Protein AF-A0ABD5MYU1-F1 (afdb_monomer_lite)

Foldseek 3Di:
DVVVVVVLVVVLVVLVVLLVVLVVQLVVLVVVLVVVVVVVVVCVVVCVQPPVPPVSVVVVVVCNCVSVVVSVVSNVVSVVSNVVSVVVSVVSVD

Structure (mmCIF, N/CA/C/O backbone):
data_AF-A0ABD5MYU1-F1
#
_entry.id   AF-A0ABD5MYU1-F1
#
loop_
_atom_site.group_PDB
_atom_site.id
_atom_site.type_symbol
_atom_site.label_atom_id
_atom_site.label_alt_id
_atom_site.label_comp_id
_atom_site.label_asym_id
_atom_site.label_entity_id
_atom_site.label_seq_id
_atom_site.pdbx_PDB_ins_code
_atom_site.Cartn_x
_atom_site.Cartn_y
_atom_site.Cartn_z
_atom_site.occupancy
_atom_site.B_iso_or_equiv
_atom_site.auth_seq_id
_atom_site.auth_comp_id
_atom_site.auth_asym_id
_atom_site.auth_atom_id
_atom_site.pdbx_PDB_model_num
ATOM 1 N N . MET A 1 1 ? 19.694 -8.916 -39.896 1.00 50.59 1 MET A N 1
ATOM 2 C CA . MET A 1 1 ? 19.438 -7.540 -39.400 1.00 50.59 1 MET A CA 1
ATOM 3 C C . MET A 1 1 ? 17.993 -7.372 -38.920 1.00 50.59 1 MET A C 1
ATOM 5 O O . MET A 1 1 ? 17.806 -6.828 -37.845 1.00 50.59 1 MET A O 1
ATOM 9 N N . ILE A 1 2 ? 17.003 -7.928 -39.634 1.00 55.69 2 ILE A N 1
ATOM 10 C CA . ILE A 1 2 ? 15.570 -7.904 -39.265 1.00 55.69 2 ILE A CA 1
ATOM 11 C C . ILE A 1 2 ? 15.259 -8.663 -37.954 1.00 55.69 2 ILE A C 1
ATOM 13 O O . ILE A 1 2 ? 14.476 -8.181 -37.145 1.00 55.69 2 ILE A O 1
ATOM 17 N N . GLU A 1 3 ? 15.907 -9.805 -37.688 1.00 56.19 3 GLU A N 1
ATOM 18 C CA . GLU A 1 3 ? 15.669 -10.585 -36.453 1.00 56.19 3 GLU A CA 1
ATOM 19 C C . GLU A 1 3 ? 16.073 -9.862 -35.159 1.00 56.19 3 GLU A C 1
ATOM 21 O O . GLU A 1 3 ? 15.423 -10.036 -34.130 1.00 56.19 3 GLU A O 1
ATOM 26 N N . ARG A 1 4 ? 17.120 -9.025 -35.201 1.00 61.59 4 ARG A N 1
ATOM 27 C CA . ARG A 1 4 ? 17.554 -8.240 -34.032 1.00 61.59 4 ARG A C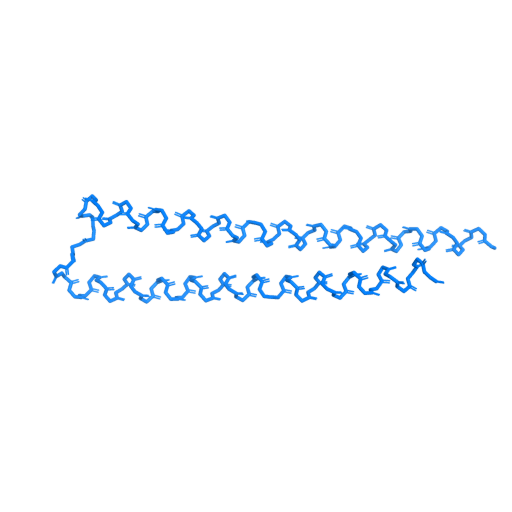A 1
ATOM 28 C C . ARG A 1 4 ? 16.531 -7.162 -33.679 1.00 61.59 4 ARG A C 1
ATOM 30 O O . ARG A 1 4 ? 16.103 -7.090 -32.536 1.00 61.59 4 ARG A O 1
ATOM 37 N N . ASP A 1 5 ? 16.064 -6.422 -34.681 1.00 61.97 5 ASP A N 1
ATOM 38 C CA . ASP A 1 5 ? 15.067 -5.360 -34.506 1.00 61.97 5 ASP A CA 1
ATOM 39 C C . ASP A 1 5 ? 13.712 -5.902 -34.004 1.00 61.97 5 ASP A C 1
ATOM 41 O O . ASP A 1 5 ? 13.046 -5.285 -33.171 1.00 61.97 5 ASP A O 1
ATOM 45 N N . LEU A 1 6 ? 13.315 -7.106 -34.442 1.00 62.72 6 LEU A N 1
ATOM 46 C CA . LEU A 1 6 ? 12.105 -7.767 -33.942 1.00 62.72 6 LEU A CA 1
ATOM 47 C C . LEU A 1 6 ? 12.253 -8.201 -32.472 1.00 62.72 6 LEU A C 1
ATOM 49 O O . LEU A 1 6 ? 11.339 -8.001 -31.671 1.00 62.72 6 LEU A O 1
ATOM 53 N N . SER A 1 7 ? 13.413 -8.755 -32.109 1.00 75.88 7 SER A N 1
ATOM 54 C CA . SER A 1 7 ? 13.733 -9.152 -30.732 1.00 75.88 7 SER A CA 1
ATOM 55 C C . SER A 1 7 ? 13.744 -7.952 -29.776 1.00 75.88 7 SER A C 1
ATOM 57 O O . SER A 1 7 ? 13.206 -8.036 -28.668 1.00 75.88 7 SER A O 1
ATOM 59 N N . ASP A 1 8 ? 14.302 -6.818 -30.203 1.00 76.62 8 ASP A N 1
ATOM 60 C CA . ASP A 1 8 ? 14.393 -5.607 -29.381 1.00 76.62 8 ASP A CA 1
ATOM 61 C C . ASP A 1 8 ? 13.017 -4.955 -29.163 1.00 76.62 8 ASP A C 1
ATOM 63 O O . ASP A 1 8 ? 12.683 -4.565 -28.039 1.00 76.62 8 ASP A O 1
ATOM 67 N N . LYS A 1 9 ? 12.150 -4.948 -30.186 1.00 78.62 9 LYS A N 1
ATOM 68 C CA . LYS A 1 9 ? 10.748 -4.501 -30.066 1.00 78.62 9 LYS A CA 1
ATOM 69 C C . LYS A 1 9 ? 9.933 -5.359 -29.100 1.00 78.62 9 LYS A C 1
ATOM 71 O O . LYS A 1 9 ? 9.191 -4.821 -28.278 1.00 78.62 9 LYS A O 1
ATOM 76 N N . VAL A 1 10 ? 10.084 -6.685 -29.153 1.00 82.44 10 VAL A N 1
ATOM 77 C CA . VAL A 1 10 ? 9.404 -7.601 -28.219 1.00 82.44 10 VAL A CA 1
ATOM 78 C C . VAL A 1 10 ? 9.875 -7.359 -26.785 1.00 82.44 10 VAL A C 1
ATOM 80 O O . VAL A 1 10 ? 9.056 -7.305 -25.867 1.00 82.44 10 VAL A O 1
ATOM 83 N N . LYS A 1 11 ? 11.180 -7.145 -26.585 1.00 78.81 11 LYS A N 1
ATOM 84 C CA . LYS A 1 11 ? 11.756 -6.852 -25.269 1.00 78.81 11 LYS A CA 1
ATOM 85 C C . LYS A 1 11 ? 11.268 -5.517 -24.702 1.00 78.81 11 LYS A C 1
ATOM 87 O O . LYS A 1 11 ? 10.924 -5.458 -23.522 1.00 78.81 11 LYS A O 1
ATOM 92 N N . LYS A 1 12 ? 11.184 -4.473 -25.533 1.00 78.19 12 LYS A N 1
ATOM 93 C CA . LYS A 1 12 ? 10.619 -3.169 -25.153 1.00 78.19 12 LYS A CA 1
ATOM 94 C C . LYS A 1 12 ? 9.148 -3.292 -24.748 1.00 78.19 12 LYS A C 1
ATOM 96 O O . LYS A 1 12 ? 8.790 -2.856 -23.660 1.00 78.19 12 LYS A O 1
ATOM 101 N N . ASN A 1 13 ? 8.335 -3.997 -25.538 1.00 85.69 13 ASN A N 1
ATOM 102 C CA . ASN A 1 13 ? 6.929 -4.247 -25.198 1.00 85.69 13 ASN A CA 1
ATOM 103 C C . ASN A 1 13 ? 6.760 -5.017 -23.879 1.00 85.69 13 ASN A C 1
ATOM 105 O O . ASN A 1 13 ? 5.868 -4.707 -23.092 1.00 85.69 13 ASN A O 1
ATOM 109 N N . LEU A 1 14 ? 7.613 -6.010 -23.611 1.00 84.56 14 LEU A N 1
ATOM 110 C CA . LEU A 1 14 ? 7.619 -6.730 -22.333 1.00 84.56 14 LEU A CA 1
ATOM 111 C C . LEU A 1 14 ? 7.955 -5.797 -21.164 1.00 84.56 14 LEU A C 1
ATOM 113 O O . LEU A 1 14 ? 7.280 -5.837 -20.135 1.00 84.56 14 LEU A O 1
ATOM 117 N N . LEU A 1 15 ? 8.960 -4.935 -21.323 1.00 82.38 15 LEU A N 1
ATOM 118 C CA . LEU A 1 15 ? 9.332 -3.945 -20.312 1.00 82.38 15 LEU A CA 1
ATOM 119 C C . LEU A 1 15 ? 8.198 -2.947 -20.049 1.00 82.38 15 LEU A C 1
ATOM 121 O O . LEU A 1 15 ? 7.874 -2.711 -18.886 1.00 82.38 15 LEU A O 1
ATOM 125 N N . ASP A 1 16 ? 7.538 -2.441 -21.090 1.00 84.94 16 ASP A N 1
ATOM 126 C CA . ASP A 1 16 ? 6.390 -1.536 -20.958 1.00 84.94 16 ASP A CA 1
ATOM 127 C C . ASP A 1 16 ? 5.204 -2.213 -20.254 1.00 84.94 16 ASP A C 1
ATOM 129 O O . ASP A 1 16 ? 4.577 -1.624 -19.366 1.00 84.94 16 ASP A O 1
ATOM 133 N N . LEU A 1 17 ? 4.931 -3.484 -20.567 1.00 86.62 17 LEU A N 1
ATOM 134 C CA . LEU A 1 17 ? 3.896 -4.268 -19.889 1.00 86.62 17 LEU A CA 1
ATOM 135 C C . LEU A 1 17 ? 4.210 -4.438 -18.394 1.00 86.62 17 LEU A C 1
ATOM 137 O O . LEU A 1 17 ? 3.347 -4.225 -17.537 1.00 86.62 17 LEU A O 1
ATOM 141 N N . HIS A 1 18 ? 5.456 -4.786 -18.065 1.00 86.25 18 HIS A N 1
ATOM 142 C CA . HIS A 1 18 ? 5.912 -4.897 -16.680 1.00 86.25 18 HIS A CA 1
ATOM 143 C C . HIS A 1 18 ? 5.835 -3.552 -15.948 1.00 86.25 18 HIS A C 1
ATOM 145 O O . HIS A 1 18 ? 5.384 -3.498 -14.802 1.00 86.25 18 HIS A O 1
ATOM 151 N N . PHE A 1 19 ? 6.218 -2.458 -16.606 1.00 85.56 19 PHE A N 1
ATOM 152 C CA . PHE A 1 19 ? 6.135 -1.112 -16.050 1.00 85.56 19 PHE A CA 1
ATOM 153 C C . PHE A 1 19 ? 4.691 -0.736 -15.712 1.00 85.56 19 PHE A C 1
ATOM 155 O O . PHE A 1 19 ? 4.402 -0.324 -14.585 1.00 85.56 19 PHE A O 1
ATOM 162 N N . SER A 1 20 ? 3.775 -0.965 -16.655 1.00 88.81 20 SER A N 1
ATOM 163 C CA . SER A 1 20 ? 2.347 -0.703 -16.488 1.00 88.81 20 SER A CA 1
ATOM 164 C C . SER A 1 20 ? 1.753 -1.507 -15.325 1.00 88.81 20 SER A C 1
ATOM 166 O O . SER A 1 20 ? 1.065 -0.948 -14.468 1.00 88.81 20 SER A O 1
ATOM 168 N N . LYS A 1 21 ? 2.123 -2.790 -15.186 1.00 89.50 21 LYS A N 1
ATOM 169 C CA . LYS A 1 21 ? 1.725 -3.633 -14.043 1.00 89.50 21 LYS A CA 1
ATOM 170 C C . LYS A 1 21 ? 2.165 -3.041 -12.700 1.00 89.50 21 LYS A C 1
ATOM 172 O O . LYS A 1 21 ? 1.395 -3.036 -11.737 1.00 89.50 21 LYS A O 1
ATOM 177 N N . HIS A 1 22 ? 3.392 -2.532 -12.612 1.00 88.38 22 HIS A N 1
ATOM 178 C CA . HIS A 1 22 ? 3.892 -1.913 -11.384 1.00 88.38 22 HIS A CA 1
ATOM 179 C C . HIS A 1 22 ? 3.212 -0.567 -11.091 1.00 88.38 22 HIS A C 1
ATOM 181 O O . HIS A 1 22 ? 2.888 -0.284 -9.935 1.00 88.38 22 HIS A O 1
ATOM 187 N N . ILE A 1 23 ? 2.935 0.253 -12.109 1.00 88.88 23 ILE A N 1
ATOM 188 C CA . ILE A 1 23 ? 2.115 1.467 -11.947 1.00 88.88 23 ILE A CA 1
ATOM 189 C C . ILE A 1 23 ? 0.727 1.112 -11.416 1.00 88.88 23 ILE A C 1
ATOM 191 O O . ILE A 1 23 ? 0.279 1.702 -10.434 1.00 88.88 23 ILE A O 1
ATOM 195 N N . GLN A 1 24 ? 0.071 0.112 -12.000 1.00 91.69 24 GLN A N 1
ATOM 196 C CA . GLN A 1 24 ? -1.253 -0.317 -11.564 1.00 91.69 24 GLN A CA 1
ATOM 197 C C . GLN A 1 24 ? -1.243 -0.816 -10.114 1.00 91.69 24 GLN A C 1
ATOM 199 O O . GLN A 1 24 ? -2.108 -0.427 -9.327 1.00 91.69 24 GLN A O 1
ATOM 204 N N . SER A 1 25 ? -0.247 -1.621 -9.734 1.00 90.88 25 SER A N 1
ATOM 205 C CA . SER A 1 25 ? -0.068 -2.089 -8.353 1.00 90.88 25 SER A CA 1
ATOM 206 C C . SER A 1 25 ? 0.106 -0.926 -7.369 1.00 90.88 25 SER A C 1
ATOM 208 O O . SER A 1 25 ? -0.543 -0.881 -6.320 1.00 90.88 25 SER A O 1
ATOM 210 N N . GLN A 1 26 ? 0.919 0.071 -7.732 1.00 89.44 26 GLN A N 1
ATOM 211 C CA . GLN A 1 26 ? 1.126 1.258 -6.907 1.00 89.44 26 GLN A CA 1
ATOM 212 C C . GLN A 1 26 ? -0.159 2.083 -6.769 1.00 89.44 26 GLN A C 1
ATOM 214 O O . GLN A 1 26 ? -0.527 2.444 -5.653 1.00 89.44 26 GLN A O 1
ATOM 219 N N . ASN A 1 27 ? -0.853 2.356 -7.875 1.00 91.69 27 ASN A N 1
ATOM 220 C CA . ASN A 1 27 ? -2.095 3.128 -7.864 1.00 91.69 27 ASN A CA 1
ATOM 221 C C . ASN A 1 27 ? -3.174 2.429 -7.033 1.00 91.69 27 ASN A C 1
ATOM 223 O O . ASN A 1 27 ? -3.806 3.060 -6.192 1.00 91.69 27 ASN A O 1
ATOM 227 N N . THR A 1 28 ? -3.324 1.114 -7.198 1.00 94.12 28 THR A N 1
ATOM 228 C CA . THR A 1 28 ? -4.269 0.310 -6.411 1.00 94.12 28 THR A CA 1
ATOM 229 C C . THR A 1 28 ? -3.930 0.363 -4.921 1.00 94.12 28 THR A C 1
ATOM 231 O O . THR A 1 28 ? -4.817 0.566 -4.098 1.00 94.12 28 THR A O 1
ATOM 234 N N . SER A 1 29 ? -2.646 0.258 -4.564 1.00 92.06 29 SER A N 1
ATOM 235 C CA . SER A 1 29 ? -2.197 0.350 -3.168 1.00 92.06 29 SER A CA 1
ATOM 236 C C . SER A 1 29 ? -2.492 1.722 -2.553 1.00 92.06 29 SER A C 1
ATOM 238 O O . SER A 1 29 ? -2.910 1.802 -1.401 1.00 92.06 29 SER A O 1
ATOM 240 N N . ILE A 1 30 ? -2.315 2.803 -3.321 1.00 91.88 30 ILE A N 1
ATOM 241 C CA . ILE A 1 30 ? -2.651 4.167 -2.889 1.00 91.88 30 ILE A CA 1
ATOM 242 C C . ILE A 1 30 ? -4.162 4.310 -2.680 1.00 91.88 30 ILE A C 1
ATOM 244 O O . ILE A 1 30 ? -4.582 4.843 -1.656 1.00 91.88 30 ILE A O 1
ATOM 248 N N . ILE A 1 31 ? -4.980 3.808 -3.611 1.00 95.69 31 ILE A N 1
ATOM 249 C CA . ILE A 1 31 ? -6.445 3.833 -3.485 1.00 95.69 31 ILE A CA 1
ATOM 250 C C . ILE A 1 31 ? -6.879 3.080 -2.224 1.00 95.69 31 ILE A C 1
ATOM 252 O O . ILE A 1 31 ? -7.618 3.638 -1.420 1.00 95.69 31 ILE A O 1
ATOM 256 N N . LEU A 1 32 ? -6.365 1.865 -2.000 1.00 94.62 32 LEU A N 1
ATOM 257 C CA . LEU A 1 32 ? -6.657 1.077 -0.797 1.00 94.62 32 LEU A CA 1
ATOM 258 C C . LEU A 1 32 ? -6.287 1.819 0.490 1.00 94.62 32 LEU A C 1
ATOM 260 O O . LEU A 1 32 ? -7.051 1.787 1.453 1.00 94.62 32 LEU A O 1
ATOM 264 N N . LEU A 1 33 ? -5.145 2.512 0.498 1.00 93.50 33 LEU A N 1
ATOM 265 C CA . LEU A 1 33 ? -4.716 3.326 1.631 1.00 93.50 33 LEU A CA 1
ATOM 266 C C . LEU A 1 33 ? -5.732 4.442 1.923 1.00 93.50 33 LEU A C 1
ATOM 268 O O . LEU A 1 33 ? -6.177 4.588 3.060 1.00 93.50 33 LEU A O 1
ATOM 272 N N . PHE A 1 34 ? -6.144 5.195 0.900 1.00 94.38 34 PHE A N 1
ATOM 273 C CA . PHE A 1 34 ? -7.143 6.256 1.053 1.00 94.38 34 PHE A CA 1
ATOM 274 C C . PHE A 1 34 ? -8.502 5.717 1.499 1.00 94.38 34 PHE A C 1
ATOM 276 O O . PHE A 1 34 ? -9.089 6.255 2.434 1.00 94.38 34 PHE A O 1
ATOM 283 N N . THR A 1 35 ? -8.993 4.641 0.880 1.00 96.12 35 THR A N 1
ATOM 284 C CA . THR A 1 35 ? -10.269 4.020 1.253 1.00 96.12 35 THR A CA 1
ATOM 285 C C . THR A 1 35 ? -10.253 3.539 2.702 1.00 96.12 35 THR A C 1
ATOM 287 O O . THR A 1 35 ? -11.222 3.763 3.426 1.00 96.12 35 THR A O 1
ATOM 290 N N . PHE A 1 36 ? -9.146 2.943 3.152 1.00 95.19 36 PHE A N 1
ATOM 291 C CA . PHE A 1 36 ? -8.979 2.526 4.542 1.00 95.19 36 PHE A CA 1
ATOM 292 C C . PHE A 1 36 ? -9.053 3.714 5.509 1.00 95.19 36 PHE A C 1
ATOM 294 O O . PHE A 1 36 ? -9.816 3.669 6.472 1.00 95.19 36 PHE A O 1
ATOM 301 N N . PHE A 1 37 ? -8.323 4.802 5.238 1.00 94.00 37 PHE A N 1
ATOM 302 C CA . PHE A 1 37 ? -8.357 5.991 6.094 1.00 94.00 37 PHE A CA 1
ATOM 303 C C . PHE A 1 37 ? -9.731 6.661 6.125 1.00 94.00 37 PHE A C 1
ATOM 305 O O . PHE A 1 37 ? -10.188 7.048 7.197 1.00 94.00 37 PHE A O 1
ATOM 312 N N . ILE A 1 38 ? -10.417 6.759 4.984 1.00 96.44 38 ILE A N 1
ATOM 313 C CA . ILE A 1 38 ? -11.784 7.293 4.925 1.00 96.44 38 ILE A CA 1
ATOM 314 C C . ILE A 1 38 ? -12.724 6.429 5.773 1.00 96.44 38 ILE A C 1
ATOM 316 O O . ILE A 1 38 ? -13.476 6.965 6.585 1.00 96.44 38 ILE A O 1
ATOM 320 N N . GLY A 1 39 ? -12.650 5.101 5.642 1.00 95.44 39 GLY A N 1
ATOM 321 C CA . GLY A 1 39 ? -13.444 4.177 6.453 1.00 95.44 39 GLY A CA 1
ATOM 322 C C . GLY A 1 39 ? -13.167 4.321 7.950 1.00 95.44 39 GLY A C 1
ATOM 323 O O . GLY A 1 39 ? -14.101 4.360 8.748 1.00 95.44 39 GLY A O 1
ATOM 324 N N . LEU A 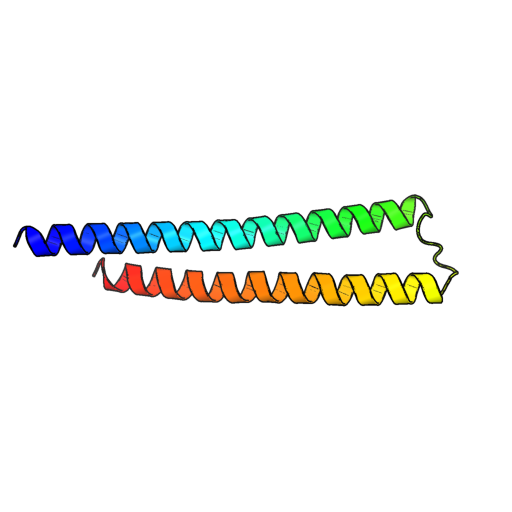1 40 ? -11.898 4.482 8.329 1.00 94.19 40 LEU A N 1
ATOM 325 C CA . LEU A 1 40 ? -11.491 4.704 9.715 1.00 94.19 40 LEU A CA 1
ATOM 326 C C . LEU A 1 40 ? -12.058 6.025 10.260 1.00 94.19 40 LEU A C 1
ATOM 328 O O . LEU A 1 40 ? -12.649 6.033 11.336 1.00 94.19 40 LEU A O 1
ATOM 332 N N . ILE A 1 41 ? -11.966 7.120 9.499 1.00 94.50 41 ILE A N 1
ATOM 333 C CA . ILE A 1 41 ? -12.555 8.419 9.864 1.00 94.50 41 ILE A CA 1
ATOM 334 C C . ILE A 1 41 ? -14.072 8.294 10.061 1.00 94.50 41 ILE A C 1
ATOM 336 O O . ILE A 1 41 ? -14.597 8.759 11.072 1.00 94.50 41 ILE A O 1
ATOM 340 N N . ILE A 1 42 ? -14.778 7.629 9.140 1.00 95.81 42 ILE A N 1
ATOM 341 C CA . ILE A 1 42 ? -16.225 7.394 9.255 1.00 95.81 42 ILE A CA 1
ATOM 342 C C . ILE A 1 42 ? -16.543 6.579 10.513 1.00 95.81 42 ILE A C 1
ATOM 344 O O . ILE A 1 42 ? -17.466 6.932 11.246 1.00 95.81 42 ILE A O 1
ATOM 348 N N . ALA A 1 43 ? -15.780 5.524 10.805 1.00 93.44 43 ALA A N 1
ATOM 349 C CA . ALA A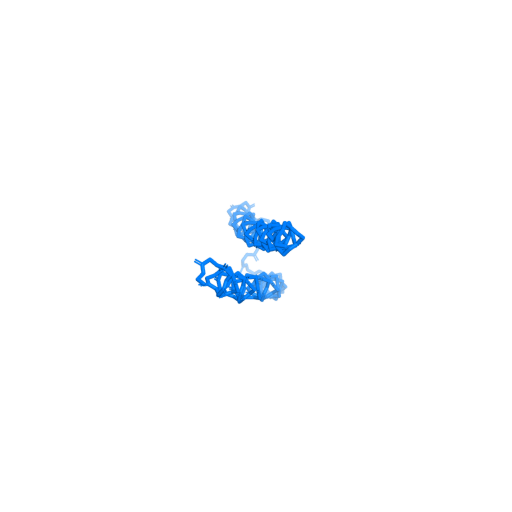 1 43 ? -15.977 4.696 11.994 1.00 93.44 43 ALA A CA 1
ATOM 350 C C . ALA A 1 43 ? -15.801 5.492 13.303 1.00 93.44 43 ALA A C 1
ATOM 352 O O . ALA A 1 43 ? -16.548 5.276 14.259 1.00 93.44 43 ALA A O 1
ATOM 353 N N . PHE A 1 44 ? -14.869 6.450 13.336 1.00 91.62 44 PHE A N 1
ATOM 354 C CA . PHE A 1 44 ? -14.711 7.374 14.464 1.00 91.62 44 PHE A CA 1
ATOM 355 C C . PHE A 1 44 ? -15.866 8.378 14.573 1.00 91.62 44 PHE A C 1
ATOM 357 O O . PHE A 1 44 ? -16.400 8.568 15.662 1.00 91.62 44 PHE A O 1
ATOM 364 N N . ILE A 1 45 ? -16.290 8.995 13.463 1.00 94.25 45 ILE A N 1
ATOM 365 C CA . ILE A 1 45 ? -17.389 9.981 13.456 1.00 94.25 45 ILE A CA 1
ATOM 366 C C . ILE A 1 45 ? -18.716 9.334 13.867 1.00 94.25 45 ILE A C 1
ATOM 368 O O . ILE A 1 45 ? -19.500 9.925 14.604 1.00 94.25 45 ILE A O 1
ATOM 372 N N . THR A 1 46 ? -18.963 8.109 13.406 1.00 94.75 46 THR A N 1
ATOM 373 C CA . THR A 1 46 ? -20.183 7.346 13.708 1.00 94.75 46 THR A CA 1
ATOM 374 C C . THR A 1 46 ? -20.154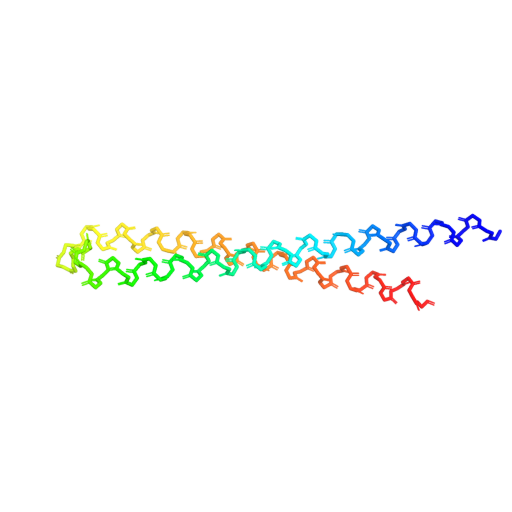 6.661 15.076 1.00 94.75 46 THR A C 1
ATOM 376 O O . THR A 1 46 ? -21.111 5.973 15.419 1.00 94.75 46 THR A O 1
ATOM 379 N N . ILE A 1 47 ? -19.082 6.840 15.863 1.00 89.00 47 ILE A N 1
ATOM 380 C CA . ILE A 1 47 ? -18.905 6.232 17.194 1.00 89.00 47 ILE A CA 1
ATOM 381 C C . ILE A 1 47 ? -19.007 4.689 17.130 1.00 89.00 47 ILE A C 1
ATOM 383 O O . ILE A 1 47 ? -19.352 4.018 18.097 1.00 89.00 47 ILE A O 1
ATOM 387 N N . GLN A 1 48 ? -18.675 4.085 15.982 1.00 89.19 48 GLN A N 1
ATOM 388 C CA . GLN A 1 48 ? -18.513 2.627 15.874 1.00 89.19 48 GLN A CA 1
ATOM 389 C C . GLN A 1 48 ? -17.253 2.156 16.614 1.00 89.19 48 GLN A C 1
ATOM 391 O O . GLN A 1 48 ? -17.167 1.014 17.072 1.00 89.19 48 GLN A O 1
ATOM 396 N N . ILE A 1 49 ? -16.271 3.051 16.740 1.00 88.56 49 ILE A N 1
ATOM 397 C CA . ILE A 1 49 ? -15.091 2.875 17.578 1.00 88.56 49 ILE A CA 1
ATOM 398 C C . ILE A 1 49 ? -15.272 3.755 18.807 1.00 88.56 49 ILE A C 1
ATOM 400 O O . ILE A 1 49 ? -15.261 4.978 18.685 1.00 88.56 49 ILE A O 1
ATOM 404 N N . ASP A 1 50 ? -15.430 3.142 19.981 1.00 89.94 50 ASP A N 1
ATOM 405 C CA . ASP A 1 50 ? -15.517 3.890 21.233 1.00 89.94 50 ASP A CA 1
ATOM 406 C C . ASP A 1 50 ? -14.114 4.390 21.632 1.00 89.94 50 ASP A C 1
ATOM 408 O O . ASP A 1 50 ? -13.251 3.577 21.988 1.00 89.94 50 ASP A O 1
ATOM 412 N N . PRO A 1 51 ? -13.853 5.713 21.617 1.00 83.88 51 PRO A N 1
ATOM 413 C CA . PRO A 1 51 ? -12.549 6.265 21.975 1.00 83.88 51 PRO A CA 1
ATOM 414 C C . PRO A 1 51 ? -12.216 6.109 23.466 1.00 83.88 51 PRO A C 1
ATOM 416 O O . PRO A 1 51 ? -11.080 6.343 23.869 1.00 83.88 51 PRO A O 1
ATOM 419 N N . ARG A 1 52 ? -13.179 5.726 24.311 1.00 90.69 52 ARG A N 1
ATOM 420 C CA . ARG A 1 52 ? -12.939 5.446 25.734 1.00 90.69 52 ARG A CA 1
ATOM 421 C C . ARG A 1 52 ? -12.505 4.001 25.965 1.00 90.69 52 ARG A C 1
ATOM 423 O O . ARG A 1 52 ? -11.912 3.693 27.000 1.00 90.69 52 ARG A O 1
ATOM 430 N N . ASN A 1 53 ? -12.756 3.111 25.006 1.00 93.56 53 ASN A N 1
ATOM 431 C CA . ASN A 1 53 ? -12.384 1.710 25.103 1.00 93.56 53 ASN A CA 1
ATOM 432 C C . ASN A 1 53 ? -10.944 1.488 24.617 1.00 93.56 53 ASN A C 1
ATOM 434 O O . ASN A 1 53 ? -10.680 1.235 23.439 1.00 93.56 53 ASN A O 1
ATOM 438 N N . LEU A 1 54 ? -9.998 1.520 25.561 1.00 92.75 54 LEU A N 1
ATOM 439 C CA . LEU A 1 54 ? -8.569 1.329 25.285 1.00 92.75 54 LEU A CA 1
ATOM 440 C C . LEU A 1 54 ? -8.253 0.002 24.577 1.00 92.75 54 LEU A C 1
ATOM 442 O O . LEU A 1 54 ? -7.343 -0.040 23.752 1.00 92.75 54 LEU A O 1
ATOM 446 N N . LYS A 1 55 ? -9.002 -1.078 24.851 1.00 93.94 55 LYS A N 1
ATOM 447 C CA . LYS A 1 55 ? -8.789 -2.371 24.176 1.00 93.94 55 LYS A CA 1
ATOM 448 C C . LYS A 1 55 ? -9.144 -2.279 22.693 1.00 93.94 55 LYS A C 1
ATOM 450 O O . LYS A 1 55 ? -8.386 -2.757 21.854 1.00 93.94 55 LYS A O 1
ATOM 455 N N . GLN A 1 56 ? -10.271 -1.645 22.372 1.00 92.62 56 GLN A N 1
ATOM 456 C CA . GLN A 1 56 ? -10.707 -1.455 20.989 1.00 92.62 56 GLN A CA 1
ATOM 457 C C . GLN A 1 56 ? -9.739 -0.541 20.227 1.00 92.62 56 GLN A C 1
ATOM 459 O O . GLN A 1 56 ? -9.317 -0.881 19.123 1.00 92.62 56 GLN A O 1
ATOM 464 N N . LEU A 1 57 ? -9.314 0.566 20.842 1.00 93.44 57 LEU A N 1
ATOM 465 C CA . LEU A 1 57 ? -8.315 1.468 20.265 1.00 93.44 57 LEU A CA 1
ATOM 466 C C . LEU A 1 57 ? -6.972 0.782 20.008 1.00 93.44 57 LEU A C 1
ATOM 468 O O . LEU A 1 57 ? -6.359 1.010 18.964 1.00 93.44 57 LEU A O 1
ATOM 472 N N . PHE A 1 58 ? -6.520 -0.077 20.926 1.00 94.88 58 PHE A N 1
ATOM 473 C CA . PHE A 1 58 ? -5.287 -0.838 20.744 1.00 94.88 58 PHE A CA 1
ATOM 474 C C . PHE A 1 58 ? -5.376 -1.759 19.522 1.00 94.88 58 PHE A C 1
ATOM 476 O O . PHE A 1 58 ? -4.484 -1.744 18.677 1.00 94.88 58 PHE A O 1
ATOM 483 N N . ILE A 1 59 ? -6.484 -2.493 19.369 1.00 94.75 59 ILE A N 1
ATOM 484 C CA . ILE A 1 59 ? -6.715 -3.371 18.211 1.00 94.75 59 ILE A CA 1
ATOM 485 C C . ILE A 1 59 ? -6.724 -2.566 16.906 1.00 94.75 59 ILE A C 1
ATOM 487 O O . ILE A 1 59 ? -6.018 -2.920 15.963 1.00 94.75 59 ILE A O 1
ATOM 491 N N . VAL A 1 60 ? -7.472 -1.459 16.856 1.00 94.25 60 VAL A N 1
ATOM 492 C CA . VAL A 1 60 ? -7.538 -0.587 15.670 1.00 94.25 60 VAL A CA 1
ATOM 493 C C . VAL A 1 60 ? -6.155 -0.040 15.314 1.00 94.25 60 VAL A C 1
ATOM 495 O O . VAL A 1 60 ? -5.784 -0.021 14.140 1.00 94.25 60 VAL A O 1
ATOM 498 N N . SER A 1 61 ? -5.365 0.351 16.313 1.00 93.69 61 SER A N 1
ATOM 499 C CA . SER A 1 61 ? -4.005 0.860 16.112 1.00 93.69 61 SER A CA 1
ATOM 500 C C . SER A 1 61 ? -3.080 -0.211 15.536 1.00 93.69 61 SER A C 1
ATOM 502 O O . SER A 1 61 ? -2.386 0.042 14.553 1.00 93.69 61 SER A O 1
ATOM 504 N N . VAL A 1 62 ? -3.112 -1.428 16.089 1.00 96.81 62 VAL A N 1
ATOM 505 C CA . VAL A 1 62 ? -2.317 -2.562 15.590 1.00 96.81 62 VAL A CA 1
ATOM 506 C C . VAL A 1 62 ? -2.689 -2.897 14.146 1.00 96.81 62 VAL A C 1
ATOM 508 O O . VAL A 1 62 ? -1.801 -3.020 13.302 1.00 96.81 62 VAL A O 1
ATOM 511 N N . ILE A 1 63 ? -3.985 -2.983 13.833 1.00 95.75 63 ILE A N 1
ATOM 512 C CA . ILE A 1 63 ? -4.463 -3.252 12.469 1.00 95.75 63 ILE A CA 1
ATOM 513 C C . ILE A 1 63 ? -4.022 -2.141 11.514 1.00 95.75 63 ILE A C 1
ATOM 515 O O . ILE A 1 63 ? -3.545 -2.429 10.421 1.00 95.75 63 ILE A O 1
ATOM 519 N N . THR A 1 64 ? -4.127 -0.880 11.934 1.00 95.38 64 THR A N 1
ATOM 520 C CA . THR A 1 64 ? -3.724 0.277 11.123 1.00 95.38 64 THR A CA 1
ATOM 521 C C . THR A 1 64 ? -2.232 0.247 10.800 1.00 95.38 64 THR A C 1
ATOM 523 O O . THR A 1 64 ? -1.850 0.441 9.647 1.00 95.38 64 THR A O 1
ATOM 526 N N . ILE A 1 65 ? -1.381 -0.050 11.787 1.00 96.00 65 ILE A N 1
ATOM 527 C CA . ILE A 1 65 ? 0.071 -0.166 11.589 1.00 96.00 65 ILE A CA 1
ATOM 528 C C . ILE A 1 65 ? 0.395 -1.336 10.655 1.00 96.00 65 ILE A C 1
ATOM 530 O O . ILE A 1 65 ? 1.194 -1.194 9.727 1.00 96.00 65 ILE A O 1
ATOM 534 N N . LEU A 1 66 ? -0.236 -2.492 10.865 1.00 96.38 66 LEU A N 1
ATOM 535 C CA . LEU A 1 66 ? 0.011 -3.685 10.059 1.00 96.38 66 LEU A CA 1
ATOM 536 C C . LEU A 1 66 ? -0.433 -3.474 8.606 1.00 96.38 66 LEU A C 1
ATOM 538 O O . LEU A 1 66 ? 0.336 -3.708 7.678 1.00 96.38 66 LEU A O 1
ATOM 542 N N . PHE A 1 67 ?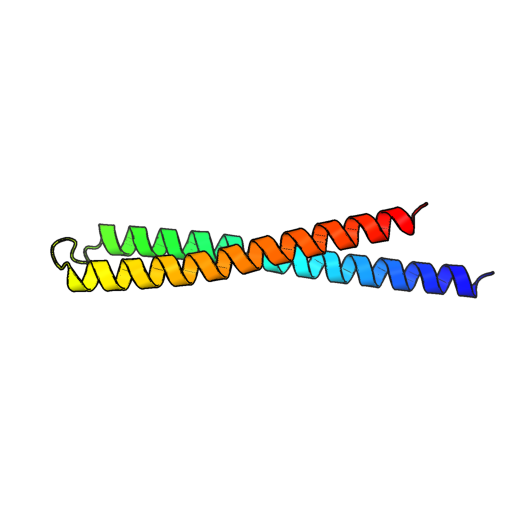 -1.635 -2.945 8.393 1.00 95.06 67 PHE A N 1
ATOM 543 C CA . PHE A 1 67 ? -2.149 -2.657 7.058 1.00 95.06 67 PHE A CA 1
ATOM 544 C C . PHE A 1 67 ? -1.328 -1.568 6.349 1.00 95.06 67 PHE A C 1
ATOM 546 O O . PHE A 1 67 ? -0.913 -1.739 5.200 1.00 95.06 67 PHE A O 1
ATOM 553 N N . GLY A 1 68 ? -1.013 -0.478 7.056 1.00 93.88 68 GLY A N 1
ATOM 554 C CA . GLY A 1 68 ? -0.201 0.619 6.530 1.00 93.88 68 GLY A CA 1
ATOM 555 C C . GLY A 1 68 ? 1.223 0.192 6.168 1.00 93.88 68 GLY A C 1
ATOM 556 O O . GLY A 1 68 ? 1.742 0.608 5.130 1.00 93.88 68 GLY A O 1
ATOM 557 N N . SER A 1 69 ? 1.848 -0.672 6.971 1.00 95.06 69 SER A N 1
ATOM 558 C CA . SER A 1 69 ? 3.195 -1.186 6.690 1.00 95.06 69 SER A CA 1
ATOM 559 C C . SER A 1 69 ? 3.226 -2.086 5.452 1.00 95.06 69 SER A C 1
ATOM 561 O O . SER A 1 69 ? 4.083 -1.885 4.590 1.00 95.06 69 SER A O 1
ATOM 563 N N . ILE A 1 70 ? 2.257 -2.994 5.290 1.00 94.75 70 ILE A N 1
ATOM 564 C CA . ILE A 1 70 ? 2.142 -3.851 4.097 1.00 94.75 70 ILE A CA 1
ATOM 565 C C . ILE A 1 70 ? 1.988 -3.003 2.830 1.00 94.75 70 ILE A C 1
ATOM 567 O O . ILE A 1 70 ? 2.727 -3.195 1.861 1.00 94.75 70 ILE A O 1
ATOM 571 N N . LEU A 1 71 ? 1.072 -2.030 2.838 1.00 92.94 71 LEU A N 1
ATOM 572 C CA . LEU A 1 71 ? 0.868 -1.149 1.685 1.00 92.94 71 LEU A CA 1
ATOM 573 C C . LEU A 1 71 ? 2.104 -0.294 1.387 1.00 92.94 71 LEU A C 1
ATOM 575 O O . LEU A 1 71 ? 2.466 -0.115 0.224 1.00 92.94 71 LEU A O 1
ATOM 579 N N . SER A 1 72 ? 2.795 0.184 2.423 1.00 92.19 72 SER A N 1
ATOM 580 C CA . SER A 1 72 ? 4.035 0.950 2.265 1.00 92.19 72 SER A CA 1
ATOM 581 C C . SER A 1 72 ? 5.141 0.118 1.613 1.00 92.19 72 SER A C 1
ATOM 583 O O . SER A 1 72 ? 5.832 0.611 0.717 1.00 92.19 72 SER A O 1
ATOM 585 N N . ILE A 1 73 ? 5.280 -1.154 2.003 1.00 93.81 73 ILE A N 1
ATOM 586 C CA . ILE A 1 73 ? 6.220 -2.093 1.377 1.00 93.81 73 ILE A CA 1
ATOM 587 C C . ILE A 1 73 ? 5.856 -2.297 -0.095 1.00 93.81 73 ILE A C 1
ATOM 589 O O . ILE A 1 73 ? 6.717 -2.122 -0.954 1.00 93.81 73 ILE A O 1
ATOM 593 N N . LEU A 1 74 ? 4.587 -2.583 -0.410 1.00 89.12 74 LEU A N 1
ATOM 594 C CA . LEU A 1 74 ? 4.134 -2.781 -1.793 1.00 89.12 74 LEU A CA 1
ATOM 595 C C . LEU A 1 74 ? 4.418 -1.563 -2.679 1.00 89.12 74 LEU A C 1
ATOM 597 O O . LEU A 1 74 ? 4.955 -1.707 -3.781 1.00 89.12 74 LEU A O 1
ATOM 601 N N . ILE A 1 75 ? 4.126 -0.357 -2.186 1.00 90.69 75 ILE A N 1
ATOM 602 C CA . ILE A 1 75 ? 4.409 0.894 -2.898 1.00 90.69 75 ILE A CA 1
ATOM 603 C C . ILE A 1 75 ? 5.917 1.063 -3.109 1.00 90.69 75 ILE A C 1
ATOM 605 O O . ILE A 1 75 ? 6.348 1.386 -4.219 1.00 90.69 75 ILE A O 1
ATOM 609 N N . SER A 1 76 ? 6.726 0.833 -2.072 1.00 90.94 76 SER A N 1
ATOM 610 C CA . SER A 1 76 ? 8.183 0.970 -2.144 1.00 90.94 76 SER A CA 1
ATOM 611 C C . SER A 1 76 ? 8.792 -0.011 -3.148 1.00 90.94 76 SER A C 1
ATOM 613 O O . SER A 1 76 ? 9.497 0.397 -4.075 1.00 90.94 76 SER A O 1
ATOM 615 N N . THR A 1 77 ? 8.442 -1.295 -3.049 1.00 90.19 77 THR A N 1
ATOM 616 C CA . THR A 1 77 ? 8.897 -2.336 -3.974 1.00 90.19 77 THR A CA 1
ATOM 617 C C . THR A 1 77 ? 8.471 -2.028 -5.404 1.00 90.19 77 THR A C 1
ATOM 619 O O . THR A 1 77 ? 9.280 -2.172 -6.323 1.00 90.19 77 THR A O 1
ATOM 622 N N . SER A 1 78 ? 7.239 -1.556 -5.612 1.00 87.19 78 SER A N 1
ATOM 623 C CA . SER A 1 78 ? 6.764 -1.196 -6.948 1.00 87.19 78 SER A CA 1
ATOM 624 C C . SER A 1 78 ? 7.553 -0.027 -7.548 1.00 87.19 78 SER A C 1
ATOM 626 O O . SER A 1 78 ? 7.989 -0.098 -8.697 1.00 87.19 78 SER A O 1
ATOM 628 N N . ARG A 1 79 ? 7.848 1.009 -6.751 1.00 88.31 79 ARG A N 1
ATOM 629 C CA . ARG A 1 79 ? 8.683 2.145 -7.179 1.00 88.31 79 ARG A CA 1
ATOM 630 C C . ARG A 1 79 ? 10.103 1.725 -7.550 1.00 88.31 79 ARG A C 1
ATOM 632 O O . ARG A 1 79 ? 10.655 2.238 -8.523 1.00 88.31 79 ARG A O 1
ATOM 639 N N . VAL A 1 80 ? 10.702 0.798 -6.800 1.00 90.12 80 VAL A N 1
ATOM 640 C CA . VAL A 1 80 ? 12.033 0.258 -7.124 1.00 90.12 80 VAL A CA 1
ATOM 641 C C . VAL A 1 80 ? 12.010 -0.459 -8.477 1.00 90.12 80 VAL A C 1
ATOM 643 O O . VAL A 1 80 ? 12.871 -0.199 -9.319 1.00 90.12 80 VAL A O 1
ATOM 646 N N . HIS A 1 81 ? 11.000 -1.296 -8.728 1.00 86.94 81 HIS A N 1
ATOM 647 C CA . HIS A 1 81 ? 10.862 -2.007 -10.003 1.00 86.94 81 HIS A CA 1
ATOM 648 C C . HIS A 1 81 ? 10.618 -1.056 -11.178 1.00 86.94 81 HIS A C 1
ATOM 650 O O . HIS A 1 81 ? 11.268 -1.194 -12.210 1.00 86.94 81 HIS A O 1
ATOM 656 N N . GLN A 1 82 ? 9.767 -0.041 -11.012 1.00 86.19 82 GLN A N 1
ATOM 657 C CA . GLN A 1 82 ? 9.561 0.996 -12.027 1.00 86.19 82 GLN A CA 1
ATOM 658 C C . GLN A 1 82 ? 10.867 1.704 -12.398 1.00 86.19 82 GLN A C 1
ATOM 660 O O . GLN A 1 82 ? 11.175 1.845 -13.579 1.00 86.19 82 GLN A O 1
ATOM 665 N N . ARG A 1 83 ? 11.670 2.114 -11.404 1.00 86.75 83 ARG A N 1
ATOM 666 C CA . ARG A 1 83 ? 12.969 2.765 -11.649 1.00 86.75 83 ARG A CA 1
ATOM 667 C C . ARG A 1 83 ? 13.929 1.856 -12.411 1.00 86.75 83 ARG A C 1
ATOM 669 O O . ARG A 1 83 ? 14.602 2.323 -13.329 1.00 86.75 83 ARG A O 1
ATOM 676 N N . ARG A 1 84 ? 13.971 0.568 -12.058 1.00 86.94 84 ARG A N 1
ATOM 677 C CA . ARG A 1 84 ? 14.784 -0.428 -12.763 1.00 86.94 84 ARG A CA 1
ATOM 678 C C . ARG A 1 84 ? 14.344 -0.570 -14.219 1.00 86.94 84 ARG A C 1
ATOM 680 O O . ARG A 1 84 ? 15.185 -0.456 -15.102 1.00 86.94 84 ARG A O 1
ATOM 687 N N . ILE A 1 85 ? 13.047 -0.722 -14.471 1.00 82.25 85 ILE A N 1
ATOM 688 C CA . ILE A 1 85 ? 12.508 -0.863 -15.828 1.00 82.25 85 ILE A CA 1
ATOM 689 C C . ILE A 1 85 ? 12.792 0.389 -16.667 1.00 82.25 85 ILE A C 1
ATOM 691 O O . ILE A 1 85 ? 13.296 0.264 -17.777 1.00 82.25 85 ILE A O 1
ATOM 695 N N . ILE A 1 86 ? 12.594 1.594 -16.119 1.00 84.00 86 ILE A N 1
ATOM 696 C CA . ILE A 1 86 ? 12.955 2.849 -16.803 1.00 84.00 86 ILE A CA 1
ATOM 697 C C . ILE A 1 86 ? 14.442 2.857 -17.182 1.00 84.00 86 ILE A C 1
ATOM 699 O O . ILE A 1 86 ? 14.799 3.280 -18.280 1.00 84.00 86 ILE A O 1
ATOM 703 N N . SER A 1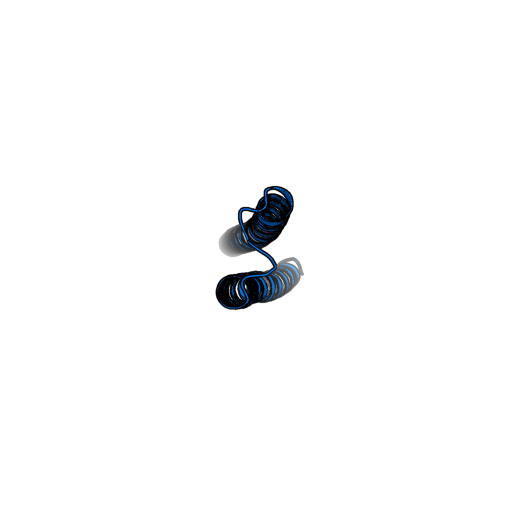 87 ? 15.323 2.394 -16.289 1.00 84.94 87 SER A N 1
ATOM 704 C CA . SER A 1 87 ? 16.758 2.323 -16.585 1.00 84.94 87 SER A CA 1
ATOM 705 C C . SER A 1 87 ? 17.104 1.287 -17.657 1.00 84.94 87 SER A C 1
ATOM 707 O O . SER A 1 87 ? 18.040 1.507 -18.417 1.00 84.94 87 SER A O 1
ATOM 709 N N . GLU A 1 88 ? 16.362 0.181 -17.741 1.00 82.12 88 GLU A N 1
ATOM 710 C CA . GLU A 1 88 ? 16.550 -0.846 -18.769 1.00 82.12 88 GLU A CA 1
ATOM 711 C C . GLU A 1 88 ? 16.027 -0.365 -20.128 1.00 82.12 88 GLU A C 1
ATOM 713 O O . GLU A 1 88 ? 16.730 -0.518 -21.121 1.00 82.12 88 GLU A O 1
ATOM 718 N N . ILE A 1 89 ? 14.877 0.316 -20.168 1.00 78.00 89 ILE A N 1
ATOM 719 C CA . ILE A 1 89 ? 14.346 0.952 -21.385 1.00 78.00 89 ILE A CA 1
ATOM 720 C C . ILE A 1 89 ? 15.323 2.014 -21.908 1.00 78.00 89 ILE A C 1
ATOM 722 O O . ILE A 1 89 ? 15.648 2.015 -23.090 1.00 78.00 89 ILE A O 1
ATOM 726 N N . LYS A 1 90 ? 15.874 2.867 -21.032 1.00 79.31 90 LYS A N 1
ATOM 727 C CA . LYS A 1 90 ? 16.892 3.863 -21.423 1.00 79.31 90 LYS A CA 1
ATOM 728 C C . LYS A 1 90 ? 18.170 3.250 -22.001 1.00 79.31 90 LYS A C 1
ATOM 730 O O . LYS A 1 90 ? 18.866 3.938 -22.729 1.00 79.31 90 LYS A O 1
ATOM 735 N N . LYS A 1 91 ? 18.497 2.002 -21.656 1.00 79.50 91 LYS A N 1
ATOM 736 C CA . LYS A 1 91 ? 19.643 1.261 -22.216 1.00 79.50 91 LYS A CA 1
ATOM 737 C C . LYS A 1 91 ? 19.317 0.538 -23.529 1.00 79.50 91 LYS A C 1
ATOM 739 O O . LYS A 1 91 ? 20.224 -0.027 -24.120 1.00 79.50 91 LYS A O 1
ATOM 744 N N . LEU A 1 92 ? 18.039 0.462 -23.902 1.00 68.88 92 LEU A N 1
ATOM 745 C CA . LEU A 1 92 ? 17.538 -0.162 -25.131 1.00 68.88 92 LEU A CA 1
ATOM 746 C C . LEU A 1 92 ? 17.215 0.875 -26.219 1.00 68.88 92 LEU A C 1
ATOM 748 O O . LEU A 1 92 ? 17.289 0.544 -27.393 1.00 68.88 92 LEU A O 1
ATOM 752 N N . ASP A 1 93 ? 16.846 2.102 -25.829 1.00 59.00 93 ASP A N 1
ATOM 753 C CA . ASP A 1 93 ? 16.597 3.253 -26.724 1.00 59.00 93 ASP A CA 1
ATOM 754 C C . ASP A 1 93 ? 17.863 4.117 -26.985 1.00 59.00 93 ASP A C 1
ATOM 756 O O . ASP A 1 93 ? 17.762 5.200 -27.562 1.00 59.00 93 ASP A O 1
ATOM 760 N N . LEU A 1 94 ? 19.042 3.647 -26.553 1.00 48.00 94 LEU A N 1
ATOM 761 C CA . LEU A 1 94 ? 20.396 4.167 -26.822 1.00 48.00 94 LEU A CA 1
ATOM 762 C C . LEU A 1 94 ? 21.254 3.022 -27.367 1.00 48.00 94 LEU A C 1
ATOM 764 O O . LEU A 1 94 ? 22.079 3.290 -28.267 1.00 48.00 94 LEU A O 1
#

Secondary structure (DSSP, 8-state):
-HHHHHHHHHHHHHHHHHHHHHHHHHHHHHHHHHHHHHHHHHHHHTTSS-TT-HHHHHHHHHHHHHHHHHHHHHHHHHHHHHHHHHHHHHTT--

Sequence (94 aa):
MIERDLSDKVKKNLLDLHFSKHIQSQNTSIILLFTFFIGLIIAFITIQIDPRNLKQLFIVSVITILFGSILSILISTSRVHQRRIISEIKKLDL

Radius of gyration: 21.03 Å; chains: 1; bounding box: 41×21×65 Å

pLDDT: mean 86.8, std 10.77, range [48.0, 96.81]